Protein AF-A0A973DXX9-F1 (afdb_monomer_lite)

Structure (mmCIF, N/CA/C/O backbone):
data_AF-A0A973DXX9-F1
#
_entry.id   AF-A0A973DXX9-F1
#
loop_
_atom_site.group_PDB
_atom_site.id
_atom_site.type_symbol
_atom_site.label_atom_id
_atom_site.label_alt_id
_atom_site.label_comp_id
_atom_site.label_asym_id
_atom_site.label_entity_id
_atom_site.label_seq_id
_atom_site.pdbx_PDB_ins_code
_atom_site.Cartn_x
_atom_site.Cartn_y
_atom_site.Cartn_z
_atom_site.occupancy
_atom_site.B_iso_or_equiv
_atom_site.auth_seq_id
_atom_site.auth_comp_id
_atom_site.auth_asym_id
_atom_site.auth_atom_id
_atom_site.pdbx_PDB_model_num
ATOM 1 N N . MET A 1 1 ? 19.471 -6.023 -26.560 1.00 61.31 1 MET A N 1
ATOM 2 C CA . MET A 1 1 ? 18.427 -4.980 -26.700 1.00 61.31 1 MET A CA 1
ATOM 3 C C . MET A 1 1 ? 17.055 -5.541 -26.333 1.00 61.31 1 MET A C 1
ATOM 5 O O . MET A 1 1 ? 16.390 -4.956 -25.493 1.00 61.31 1 MET A O 1
ATOM 9 N N . THR A 1 2 ? 16.675 -6.715 -26.850 1.00 69.31 2 THR A N 1
ATOM 10 C CA . THR A 1 2 ? 15.430 -7.424 -26.489 1.00 69.31 2 THR A CA 1
ATOM 11 C C . THR A 1 2 ? 15.342 -7.811 -25.003 1.00 69.31 2 THR A C 1
ATOM 13 O O . THR A 1 2 ? 14.306 -7.606 -24.378 1.00 69.31 2 THR A O 1
ATOM 16 N N . ASP A 1 3 ? 16.437 -8.288 -24.402 1.00 72.31 3 ASP A N 1
ATOM 17 C CA . ASP A 1 3 ? 16.439 -8.740 -22.997 1.00 72.31 3 ASP A CA 1
ATOM 18 C C . ASP A 1 3 ? 16.256 -7.594 -21.994 1.00 72.31 3 ASP A C 1
ATOM 20 O O . ASP A 1 3 ? 15.627 -7.751 -20.950 1.00 72.31 3 ASP A O 1
ATOM 24 N N . THR A 1 4 ? 16.764 -6.408 -22.331 1.00 74.25 4 THR A N 1
ATOM 25 C CA . THR A 1 4 ? 16.655 -5.214 -21.488 1.00 74.25 4 THR A CA 1
ATOM 26 C C . THR A 1 4 ? 15.204 -4.732 -21.426 1.00 74.25 4 THR A C 1
ATOM 28 O O . THR A 1 4 ? 14.680 -4.502 -20.341 1.00 74.25 4 THR A O 1
ATOM 31 N N . ILE A 1 5 ? 14.516 -4.685 -22.574 1.00 76.88 5 ILE A N 1
ATOM 32 C CA . ILE A 1 5 ? 13.083 -4.346 -22.658 1.00 76.88 5 ILE A CA 1
ATOM 33 C C . ILE A 1 5 ? 12.230 -5.366 -21.882 1.00 76.88 5 ILE A C 1
ATOM 35 O O . ILE A 1 5 ? 11.267 -4.994 -21.206 1.00 76.88 5 ILE A O 1
ATOM 39 N N . SER A 1 6 ? 12.618 -6.646 -21.909 1.00 85.38 6 SER A N 1
ATOM 40 C CA . SER A 1 6 ? 11.963 -7.701 -21.126 1.00 85.38 6 SER A CA 1
ATOM 41 C C . SER A 1 6 ? 12.077 -7.460 -19.612 1.00 85.38 6 SER A C 1
ATOM 43 O O . SER A 1 6 ? 11.071 -7.496 -18.903 1.00 85.38 6 SER A O 1
ATOM 45 N N . ILE A 1 7 ? 13.269 -7.116 -19.109 1.00 90.31 7 ILE A N 1
ATOM 46 C CA . ILE A 1 7 ? 13.499 -6.831 -17.679 1.00 90.31 7 ILE A CA 1
ATOM 47 C C . ILE A 1 7 ? 12.663 -5.644 -17.184 1.00 90.31 7 ILE A C 1
ATOM 49 O O . ILE A 1 7 ? 12.050 -5.731 -16.118 1.00 90.31 7 ILE A O 1
ATOM 53 N N . PHE A 1 8 ? 12.590 -4.552 -17.949 1.00 93.56 8 PHE A N 1
ATOM 54 C CA . PHE A 1 8 ? 11.780 -3.391 -17.564 1.00 93.56 8 PHE A CA 1
ATOM 55 C C . PHE A 1 8 ? 10.287 -3.710 -17.545 1.00 93.56 8 PHE A C 1
ATOM 57 O O . PHE A 1 8 ? 9.579 -3.317 -16.621 1.00 93.56 8 PHE A O 1
ATOM 64 N N . THR A 1 9 ? 9.816 -4.508 -18.504 1.00 93.50 9 THR A N 1
ATOM 65 C CA . THR A 1 9 ? 8.427 -4.983 -18.534 1.00 93.50 9 THR A CA 1
ATOM 66 C C . THR A 1 9 ? 8.101 -5.828 -17.299 1.00 93.50 9 THR A C 1
ATOM 68 O O . THR A 1 9 ? 7.047 -5.649 -16.688 1.00 93.50 9 THR A O 1
ATOM 71 N N . ILE A 1 10 ? 9.021 -6.705 -16.880 1.00 94.50 10 ILE A N 1
ATOM 72 C CA . ILE A 1 10 ? 8.879 -7.499 -15.651 1.00 94.50 10 ILE A CA 1
ATOM 73 C C . ILE A 1 10 ? 8.818 -6.590 -14.418 1.00 94.50 10 ILE A C 1
ATOM 75 O O . ILE A 1 10 ? 7.945 -6.785 -13.576 1.00 94.50 10 ILE A O 1
ATOM 79 N N . LEU A 1 11 ? 9.692 -5.583 -14.320 1.00 95.44 11 LEU A N 1
ATOM 80 C CA . LEU A 1 11 ? 9.684 -4.598 -13.228 1.00 95.44 11 LEU A CA 1
ATOM 81 C C . LEU A 1 11 ? 8.342 -3.866 -13.123 1.00 95.44 11 LEU A C 1
ATOM 83 O O . LEU A 1 11 ? 7.797 -3.745 -12.025 1.00 95.44 11 LEU A O 1
ATOM 87 N N . ILE A 1 12 ? 7.787 -3.432 -14.257 1.00 96.50 12 ILE A N 1
ATOM 88 C CA . ILE A 1 12 ? 6.494 -2.741 -14.313 1.00 96.50 12 ILE A CA 1
ATOM 89 C C . ILE A 1 12 ? 5.370 -3.666 -13.839 1.00 96.50 12 ILE A C 1
ATOM 91 O O . ILE A 1 12 ? 4.611 -3.299 -12.943 1.00 96.50 12 ILE A O 1
ATOM 95 N N . TRP A 1 13 ? 5.267 -4.877 -14.390 1.00 96.69 13 TRP A N 1
ATOM 96 C CA . TRP A 1 13 ? 4.188 -5.801 -14.026 1.00 96.69 13 TRP A CA 1
ATOM 97 C C . TRP A 1 13 ? 4.299 -6.310 -12.587 1.00 96.69 13 TRP A C 1
ATOM 99 O O . TRP A 1 13 ? 3.289 -6.378 -11.884 1.00 96.69 13 TRP A O 1
ATOM 109 N N . ALA A 1 14 ? 5.511 -6.615 -12.120 1.00 97.31 14 ALA A N 1
ATOM 110 C CA . ALA A 1 14 ? 5.751 -6.998 -10.733 1.00 97.31 14 ALA A CA 1
ATOM 111 C C . ALA A 1 14 ? 5.411 -5.847 -9.776 1.00 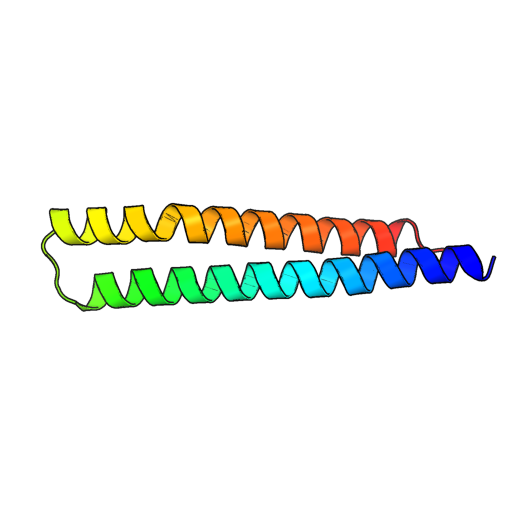97.31 14 ALA A C 1
ATOM 113 O O . ALA A 1 14 ? 4.687 -6.049 -8.801 1.00 97.31 14 ALA A O 1
ATOM 114 N N . GLY A 1 15 ? 5.869 -4.630 -10.080 1.00 98.00 15 GLY A N 1
ATOM 115 C CA . GLY A 1 15 ? 5.560 -3.435 -9.301 1.00 98.00 15 GLY A CA 1
ATOM 116 C C . GLY A 1 15 ? 4.060 -3.148 -9.230 1.00 98.00 15 GLY A C 1
ATOM 117 O O . GLY A 1 15 ? 3.532 -2.896 -8.147 1.00 98.00 15 GLY A O 1
ATOM 118 N N . ALA A 1 16 ? 3.351 -3.264 -10.356 1.00 98.19 16 ALA A N 1
ATOM 119 C CA . ALA A 1 16 ? 1.905 -3.075 -10.421 1.00 98.19 16 ALA A CA 1
ATOM 120 C C . ALA A 1 16 ? 1.157 -4.102 -9.559 1.00 98.19 16 ALA A C 1
ATOM 122 O O . ALA 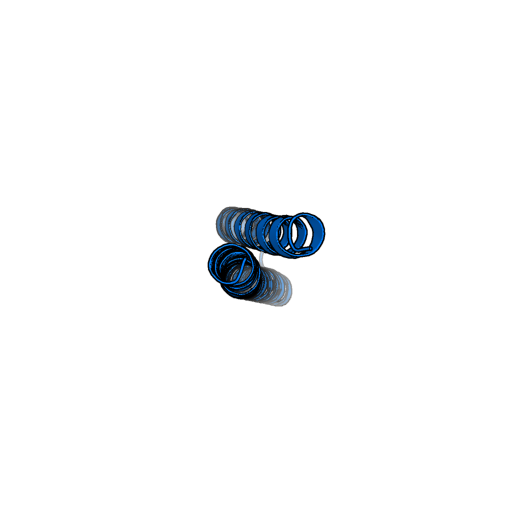A 1 16 ? 0.286 -3.723 -8.775 1.00 98.19 16 ALA A O 1
ATOM 123 N N . LEU A 1 17 ? 1.534 -5.383 -9.636 1.00 98.44 17 LEU A N 1
ATOM 124 C CA . LEU A 1 17 ? 0.926 -6.436 -8.820 1.00 98.44 17 LEU A CA 1
ATOM 125 C C . LEU A 1 17 ? 1.153 -6.185 -7.323 1.00 98.44 17 LEU A C 1
ATOM 127 O O . LEU A 1 17 ? 0.206 -6.218 -6.540 1.00 98.44 17 LEU A O 1
ATOM 131 N N . ILE A 1 18 ? 2.392 -5.872 -6.932 1.00 98.44 18 ILE A N 1
ATOM 132 C CA . ILE A 1 18 ? 2.752 -5.536 -5.548 1.00 98.44 18 ILE A CA 1
ATOM 133 C C . ILE A 1 18 ? 1.941 -4.326 -5.063 1.00 98.44 18 ILE A C 1
ATOM 135 O O . ILE A 1 18 ? 1.393 -4.346 -3.958 1.00 98.44 18 ILE A O 1
ATOM 139 N N . SER A 1 19 ? 1.811 -3.295 -5.903 1.00 98.31 19 SER A N 1
ATOM 140 C CA . SER A 1 19 ? 1.065 -2.086 -5.564 1.00 98.31 19 SER A CA 1
ATOM 141 C C . SER A 1 19 ? -0.423 -2.372 -5.351 1.00 98.31 19 SER A C 1
ATOM 143 O O . SER A 1 19 ? -0.991 -1.938 -4.352 1.00 98.31 19 SER A O 1
ATOM 145 N N . ILE A 1 20 ? -1.040 -3.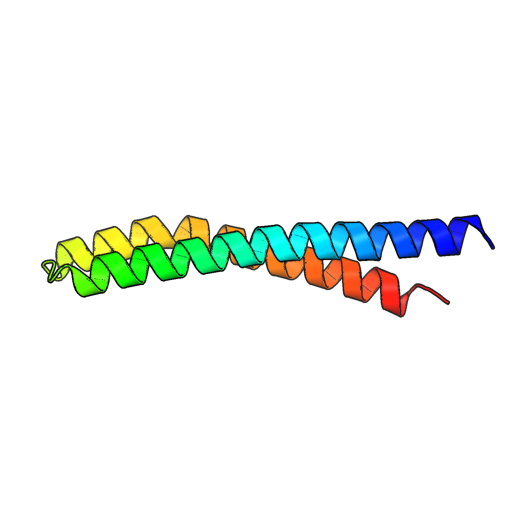183 -6.219 1.00 98.50 20 ILE A N 1
ATOM 146 C CA . ILE A 1 20 ? -2.443 -3.611 -6.097 1.00 98.50 20 ILE A CA 1
ATOM 147 C C . ILE A 1 20 ? -2.677 -4.410 -4.811 1.00 98.50 20 ILE A C 1
ATOM 149 O O . ILE A 1 20 ? -3.687 -4.201 -4.133 1.00 98.50 20 ILE A O 1
ATOM 153 N N . VAL A 1 21 ? -1.751 -5.298 -4.437 1.00 98.44 21 VAL A N 1
ATOM 154 C CA . VAL A 1 21 ? -1.841 -6.036 -3.166 1.00 98.44 21 VAL A CA 1
ATOM 155 C C . VAL A 1 21 ? -1.769 -5.069 -1.981 1.00 98.44 21 VAL A C 1
ATOM 157 O O . VAL A 1 21 ? -2.602 -5.151 -1.075 1.00 98.44 21 VAL A O 1
ATOM 160 N N . GLY A 1 22 ? -0.844 -4.105 -2.010 1.00 98.38 22 GLY A N 1
ATOM 161 C CA . GLY A 1 22 ? -0.756 -3.045 -1.002 1.00 98.38 22 GLY A CA 1
ATOM 162 C C . GLY A 1 22 ? -2.034 -2.207 -0.919 1.00 98.38 22 GLY A C 1
ATOM 163 O O . GLY A 1 22 ? -2.589 -2.016 0.160 1.00 98.38 22 GLY A O 1
ATOM 164 N N . LEU A 1 23 ? -2.580 -1.784 -2.058 1.00 98.31 23 LEU A N 1
ATOM 165 C CA . LEU A 1 23 ? -3.819 -1.012 -2.121 1.00 98.31 23 LEU A CA 1
ATOM 166 C C . LEU A 1 23 ? -5.020 -1.801 -1.584 1.00 98.31 23 LEU A C 1
ATOM 168 O O . LEU A 1 23 ? -5.838 -1.258 -0.844 1.00 98.31 23 LEU A O 1
ATOM 172 N N . THR A 1 24 ? -5.102 -3.096 -1.887 1.00 98.44 24 THR A N 1
ATOM 173 C CA . THR A 1 24 ? -6.141 -3.977 -1.336 1.00 98.44 24 THR A CA 1
ATOM 174 C C . THR A 1 24 ? -6.034 -4.050 0.188 1.00 98.44 24 THR A C 1
ATOM 176 O O . THR A 1 24 ? -7.037 -3.910 0.888 1.00 98.44 24 THR A O 1
ATOM 179 N N . GLY A 1 25 ? -4.815 -4.178 0.724 1.00 97.81 25 GLY A N 1
ATOM 180 C CA . GLY A 1 25 ? -4.563 -4.109 2.164 1.00 97.81 25 GLY A CA 1
ATOM 181 C C . GLY A 1 25 ? -5.004 -2.778 2.787 1.00 97.81 25 GLY A C 1
ATOM 182 O O . GLY A 1 25 ? -5.627 -2.772 3.849 1.00 97.81 25 GLY A O 1
ATOM 183 N N . LEU A 1 26 ? -4.767 -1.652 2.108 1.00 97.69 26 LEU A N 1
ATOM 184 C CA . LEU A 1 26 ? -5.216 -0.330 2.557 1.00 97.69 26 LEU A CA 1
ATOM 185 C C . LEU A 1 26 ? -6.745 -0.247 2.605 1.00 97.69 26 LEU A C 1
ATOM 187 O O . LEU A 1 26 ? -7.307 0.200 3.604 1.00 97.69 26 LEU A O 1
ATOM 191 N N . VAL A 1 27 ? -7.433 -0.736 1.572 1.00 98.25 27 VAL A N 1
ATOM 192 C CA . VAL A 1 27 ? -8.902 -0.784 1.546 1.00 98.25 27 VAL A CA 1
ATOM 193 C C . VAL A 1 27 ? -9.440 -1.635 2.701 1.00 98.25 27 VAL A C 1
ATOM 195 O O . VAL A 1 27 ? -10.359 -1.209 3.402 1.00 98.25 27 VAL A O 1
ATOM 198 N N . LEU A 1 28 ? -8.837 -2.798 2.969 1.00 97.19 28 LEU A N 1
ATOM 199 C CA . LEU A 1 28 ? -9.216 -3.653 4.099 1.00 97.19 28 LEU A CA 1
ATOM 200 C C . LEU A 1 28 ? -8.995 -2.967 5.458 1.00 97.19 28 LEU A C 1
ATOM 202 O O . LEU A 1 28 ? -9.828 -3.118 6.354 1.00 97.19 28 LEU A O 1
ATOM 206 N N . SER A 1 29 ? -7.915 -2.195 5.615 1.00 96.50 29 SER A N 1
ATOM 207 C CA . SER A 1 29 ? -7.663 -1.363 6.803 1.00 96.50 29 SER A CA 1
ATOM 208 C C . SER A 1 29 ? -8.781 -0.343 7.024 1.00 96.50 29 SER A C 1
ATOM 210 O O . SER A 1 29 ? -9.370 -0.259 8.105 1.00 96.50 29 SER A O 1
ATOM 212 N N . ILE A 1 30 ? -9.117 0.403 5.966 1.00 95.81 30 ILE A N 1
ATOM 213 C CA . ILE A 1 30 ? -10.131 1.460 5.991 1.00 95.81 30 ILE A CA 1
ATOM 214 C C . ILE A 1 30 ? -11.490 0.874 6.368 1.00 95.81 30 ILE A C 1
ATOM 216 O O . ILE A 1 30 ? -12.175 1.409 7.240 1.00 95.81 30 ILE A O 1
ATOM 220 N N . VAL A 1 31 ? -11.874 -0.250 5.758 1.00 96.94 31 VAL A N 1
ATOM 221 C CA . VAL A 1 31 ? -13.139 -0.924 6.069 1.00 96.94 31 VAL A CA 1
ATOM 222 C C . VAL A 1 31 ? -13.177 -1.375 7.532 1.00 96.94 31 VAL A C 1
ATOM 224 O O . VAL A 1 31 ? -14.198 -1.172 8.188 1.00 96.94 31 VAL A O 1
ATOM 227 N N . GLN A 1 32 ? -12.091 -1.932 8.078 1.00 94.25 32 GLN A N 1
ATOM 228 C CA . GLN A 1 32 ? -12.025 -2.336 9.490 1.00 94.25 32 GLN A CA 1
ATOM 229 C C . GLN A 1 32 ? -12.208 -1.150 10.445 1.00 94.25 32 GLN A C 1
ATOM 231 O O . GLN A 1 32 ? -13.064 -1.203 11.331 1.00 94.25 32 GLN A O 1
ATOM 236 N N . VAL A 1 33 ? -11.468 -0.056 10.233 1.00 94.50 33 VAL A N 1
ATOM 237 C CA . VAL A 1 33 ? -11.574 1.157 11.062 1.00 94.50 33 VAL A CA 1
ATOM 238 C C . VAL A 1 33 ? -12.961 1.787 10.942 1.00 94.50 33 VAL A C 1
ATOM 240 O O . VAL A 1 33 ? -13.564 2.151 11.951 1.00 94.50 33 VAL A O 1
ATOM 243 N N . ASN A 1 34 ? -13.510 1.877 9.730 1.00 95.19 34 ASN A N 1
ATOM 244 C CA . ASN A 1 34 ? -14.840 2.439 9.507 1.00 95.19 34 ASN A CA 1
ATOM 245 C C . ASN A 1 34 ? -15.931 1.605 10.181 1.00 95.19 34 ASN A C 1
ATOM 247 O O . ASN A 1 34 ? -16.864 2.165 10.753 1.00 95.19 34 ASN A O 1
ATOM 251 N N . ARG A 1 35 ? -15.817 0.272 10.160 1.00 93.88 35 ARG A N 1
ATOM 252 C CA . ARG A 1 35 ? -16.745 -0.609 10.879 1.00 93.88 35 ARG A CA 1
ATOM 253 C C . ARG A 1 35 ? -16.666 -0.398 12.389 1.00 93.88 35 ARG A C 1
ATOM 255 O O . ARG A 1 35 ? -17.715 -0.279 13.011 1.00 93.88 35 ARG A O 1
ATOM 262 N N . ALA A 1 36 ? -15.464 -0.284 12.957 1.00 92.94 36 ALA A N 1
ATOM 263 C CA . ALA A 1 36 ? -15.284 -0.004 14.383 1.00 92.94 36 ALA A CA 1
ATOM 264 C C . ALA A 1 36 ? -15.883 1.356 14.783 1.00 92.94 36 ALA A C 1
ATOM 266 O O . ALA A 1 36 ? -16.617 1.443 15.763 1.00 92.94 36 ALA A O 1
ATOM 267 N N . ARG A 1 37 ? -15.659 2.400 13.972 1.00 90.00 37 ARG A N 1
ATOM 268 C CA . ARG A 1 37 ? -16.255 3.732 14.184 1.00 90.00 37 ARG A CA 1
ATOM 269 C C . ARG A 1 37 ? -17.784 3.704 14.171 1.00 90.00 37 ARG A C 1
ATOM 271 O O . ARG A 1 37 ? -18.410 4.407 14.951 1.00 90.00 37 ARG A O 1
ATOM 278 N N . ARG A 1 38 ? -18.392 2.896 13.296 1.00 92.56 38 ARG A N 1
ATOM 279 C CA . ARG A 1 38 ? -19.858 2.781 13.176 1.00 92.56 38 ARG A CA 1
ATOM 280 C C . ARG A 1 38 ? -20.504 1.915 14.260 1.00 92.56 38 ARG A C 1
ATOM 282 O O . ARG A 1 38 ? -21.726 1.909 14.354 1.00 92.56 38 ARG A O 1
ATOM 289 N N . ALA A 1 39 ? -19.720 1.195 15.060 1.00 91.25 39 ALA A N 1
ATOM 290 C CA . ALA A 1 39 ? -20.226 0.297 16.094 1.00 91.25 39 ALA A CA 1
ATOM 291 C C . ALA A 1 39 ? -20.557 0.997 17.432 1.00 91.25 39 ALA A C 1
ATOM 293 O O . ALA A 1 39 ? -20.912 0.303 18.377 1.00 91.25 39 ALA A O 1
ATOM 294 N N . ASN A 1 40 ? -20.472 2.337 17.517 1.00 84.25 40 ASN A N 1
ATOM 295 C CA . ASN A 1 40 ? -20.723 3.121 18.743 1.00 84.25 40 ASN A CA 1
ATOM 296 C C . ASN A 1 40 ? -19.965 2.577 19.970 1.00 84.25 40 ASN A C 1
ATOM 298 O O . ASN A 1 40 ? -20.522 2.444 21.058 1.00 84.25 40 ASN A O 1
ATOM 302 N N . LEU A 1 41 ? -18.698 2.212 19.763 1.00 87.50 41 LEU A N 1
ATOM 303 C CA . LEU A 1 41 ? -17.815 1.719 20.816 1.00 87.50 41 LEU A CA 1
ATOM 304 C C . LEU A 1 41 ? -17.489 2.823 21.829 1.00 87.50 41 LEU A C 1
ATOM 306 O O . LEU A 1 41 ? -17.511 4.006 21.485 1.00 87.50 41 LEU A O 1
ATOM 310 N N . SER A 1 42 ? -17.128 2.420 23.050 1.00 89.81 42 SER A N 1
ATOM 311 C CA . SER A 1 42 ? -16.480 3.325 24.002 1.00 89.81 42 SER A CA 1
ATOM 312 C C . SER A 1 42 ? -15.171 3.871 23.405 1.00 89.81 42 SER A C 1
ATOM 314 O O . SER A 1 42 ? -14.564 3.234 22.538 1.00 89.81 42 SER A O 1
ATOM 316 N N . ASP A 1 43 ? -14.711 5.041 23.851 1.00 88.31 43 ASP A N 1
ATOM 317 C CA . ASP A 1 43 ? -13.482 5.657 23.319 1.00 88.31 43 ASP A CA 1
ATOM 318 C C . ASP A 1 43 ? -12.251 4.746 23.469 1.00 88.31 43 ASP A C 1
ATOM 320 O O . ASP A 1 43 ? -11.382 4.696 22.591 1.00 88.31 43 ASP A O 1
ATOM 324 N N . GLU A 1 44 ? -12.196 3.990 24.565 1.00 93.19 44 GLU A N 1
ATOM 325 C CA . GLU A 1 44 ? -11.136 3.024 24.859 1.00 93.19 44 GLU A CA 1
ATOM 326 C C . GLU A 1 44 ? -11.155 1.861 23.856 1.00 93.19 44 GLU A C 1
ATOM 328 O O . GLU A 1 44 ? -10.124 1.532 23.257 1.00 93.19 44 GLU A O 1
ATOM 333 N N . ASP A 1 45 ? -12.338 1.306 23.588 1.00 92.75 45 ASP A N 1
ATOM 334 C CA . ASP A 1 45 ? -12.528 0.212 22.634 1.00 92.75 45 ASP A CA 1
ATOM 335 C C . ASP A 1 45 ? -12.277 0.654 21.188 1.00 92.75 45 ASP A C 1
ATOM 337 O O . ASP A 1 45 ? -11.660 -0.072 20.399 1.00 92.75 45 ASP A O 1
ATOM 341 N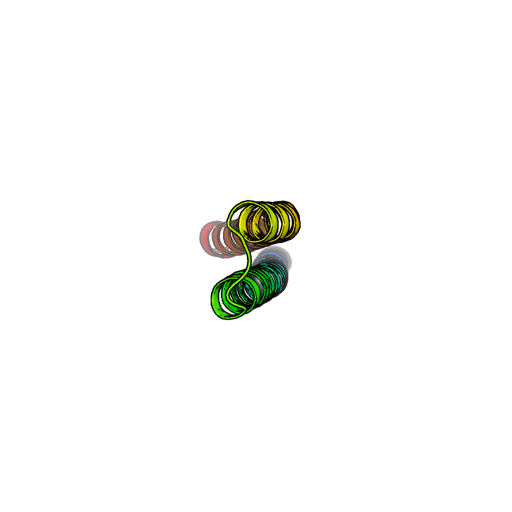 N . LEU A 1 46 ? -12.704 1.869 20.826 1.00 92.88 46 LEU A N 1
ATOM 34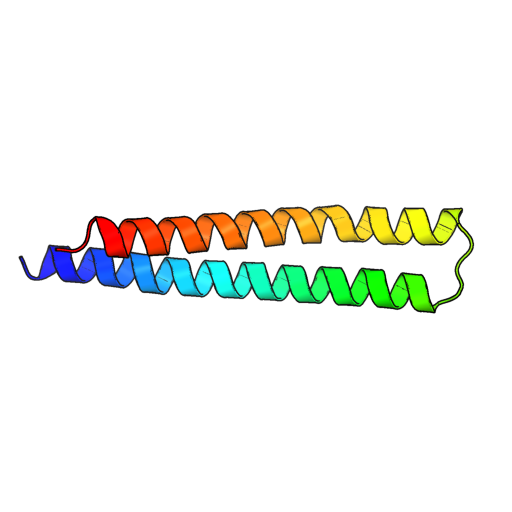2 C CA . LEU A 1 46 ? -12.447 2.440 19.508 1.00 92.88 46 LEU A CA 1
ATOM 343 C C . LEU A 1 46 ? -10.946 2.640 19.284 1.00 92.88 46 LEU A C 1
ATOM 345 O O . LEU A 1 46 ? -10.421 2.291 18.221 1.00 92.88 46 LEU A O 1
ATOM 349 N N . ARG A 1 47 ? -10.234 3.165 20.287 1.00 93.75 47 ARG A N 1
ATOM 350 C CA . ARG A 1 47 ? -8.781 3.347 20.223 1.00 93.75 47 ARG A CA 1
ATOM 351 C C . ARG A 1 47 ? -8.063 2.010 20.067 1.00 93.75 47 ARG A C 1
ATOM 353 O O . ARG A 1 47 ? -7.179 1.903 19.214 1.00 93.75 47 ARG A O 1
ATOM 360 N N . ALA A 1 48 ? -8.465 0.990 20.821 1.00 95.00 48 ALA A N 1
ATOM 361 C CA . ALA A 1 48 ? -7.906 -0.353 20.704 1.00 95.00 48 ALA A CA 1
ATOM 362 C C . ALA A 1 48 ? -8.163 -0.966 19.313 1.00 95.00 48 ALA A C 1
ATOM 364 O O . ALA A 1 48 ? -7.262 -1.566 18.721 1.00 95.00 48 ALA A O 1
ATOM 365 N N . ALA A 1 49 ? -9.361 -0.786 18.748 1.00 92.88 49 ALA A N 1
ATOM 366 C CA . ALA A 1 49 ? -9.690 -1.258 17.403 1.00 92.88 49 ALA A CA 1
ATOM 367 C C . ALA A 1 49 ? -8.836 -0.574 16.319 1.00 92.88 49 ALA A C 1
ATOM 369 O O . ALA A 1 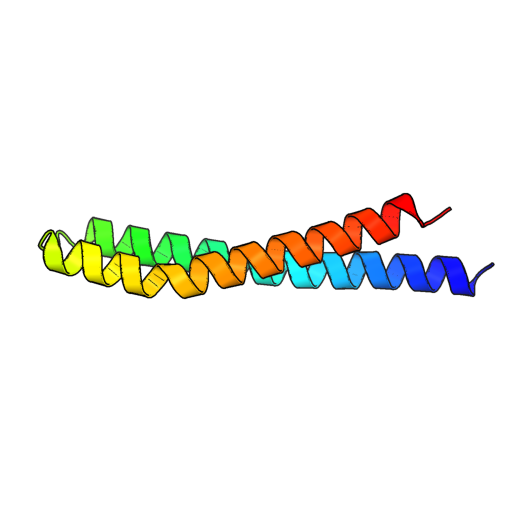49 ? -8.313 -1.242 15.427 1.00 92.88 49 ALA A O 1
ATOM 370 N N . VAL A 1 50 ? -8.633 0.744 16.420 1.00 93.88 50 VAL A N 1
ATOM 371 C CA . VAL A 1 50 ? -7.761 1.497 15.502 1.00 93.88 50 VAL A CA 1
ATOM 372 C C . VAL A 1 50 ? -6.302 1.053 15.629 1.00 93.88 50 VAL A C 1
ATOM 374 O O . VAL A 1 50 ? -5.636 0.846 14.615 1.00 93.88 50 VAL A O 1
ATOM 377 N N . GLN A 1 51 ? -5.806 0.846 16.852 1.00 96.00 51 GLN A N 1
ATOM 378 C CA . GLN A 1 51 ? -4.446 0.350 17.085 1.00 96.00 51 GLN A CA 1
ATOM 379 C C . GLN A 1 51 ? -4.212 -1.025 16.452 1.00 96.00 51 GLN A C 1
ATOM 381 O O . GLN A 1 51 ? -3.136 -1.265 15.912 1.00 96.00 51 GLN A O 1
ATOM 386 N N . LYS A 1 52 ? -5.221 -1.905 16.449 1.00 94.31 52 LYS A N 1
ATOM 387 C CA . LYS A 1 52 ? -5.145 -3.213 15.778 1.00 94.31 52 LYS A CA 1
ATOM 388 C C . LYS A 1 52 ? -5.100 -3.107 14.250 1.00 94.31 52 LYS A C 1
ATOM 390 O O . LYS A 1 52 ? -4.481 -3.952 13.611 1.00 94.31 52 LYS A O 1
ATOM 395 N N . ALA A 1 53 ? -5.716 -2.082 13.661 1.00 94.75 53 ALA A N 1
ATOM 396 C CA . ALA A 1 53 ? -5.699 -1.865 12.212 1.00 94.75 53 ALA A CA 1
ATOM 397 C C . ALA A 1 53 ? -4.397 -1.207 11.710 1.00 94.75 53 ALA A C 1
ATOM 399 O O . ALA A 1 53 ? -4.030 -1.369 10.545 1.00 94.75 53 ALA A O 1
ATOM 400 N N . LEU A 1 54 ? -3.675 -0.486 12.576 1.00 96.38 54 LEU A N 1
ATOM 401 C CA . LEU A 1 54 ? -2.480 0.278 12.205 1.00 96.38 54 LEU A CA 1
ATOM 402 C C . LEU A 1 54 ? -1.353 -0.568 11.572 1.00 96.38 54 LEU A C 1
ATOM 404 O O . LEU A 1 54 ? -0.833 -0.138 10.540 1.00 96.38 54 LEU A O 1
ATOM 408 N N . PRO A 1 55 ? -0.973 -1.752 12.096 1.00 97.06 55 PRO A N 1
ATOM 409 C CA . PRO A 1 55 ? 0.068 -2.575 11.478 1.00 97.06 55 PRO A CA 1
ATOM 410 C C . PRO A 1 55 ? -0.283 -2.990 10.047 1.00 97.06 55 PRO A C 1
ATOM 412 O O . PRO A 1 55 ? 0.558 -2.907 9.154 1.00 97.06 55 PRO A O 1
ATOM 415 N N . LEU A 1 56 ? -1.543 -3.374 9.815 1.00 96.50 56 LEU A N 1
ATOM 416 C CA . LEU A 1 56 ? -2.029 -3.735 8.487 1.00 96.50 56 LEU A CA 1
ATOM 417 C C . LEU A 1 56 ? -2.047 -2.513 7.560 1.00 96.50 56 LEU A C 1
ATOM 419 O O . LEU A 1 56 ? -1.608 -2.623 6.421 1.00 96.50 56 LEU A O 1
ATOM 423 N N . ASN A 1 57 ? -2.453 -1.337 8.052 1.00 96.44 57 ASN A N 1
ATOM 424 C CA . ASN A 1 57 ? -2.390 -0.089 7.289 1.00 96.44 57 ASN A CA 1
ATOM 425 C C . ASN A 1 57 ? -0.966 0.249 6.831 1.00 96.44 57 ASN A C 1
ATOM 427 O O . ASN A 1 57 ? -0.743 0.552 5.663 1.00 96.44 57 ASN A O 1
ATOM 431 N N . LEU A 1 58 ? -0.006 0.218 7.759 1.00 98.19 58 LEU A N 1
ATOM 432 C CA . LEU A 1 58 ? 1.378 0.598 7.484 1.00 98.19 58 LEU A CA 1
ATOM 433 C C . LEU A 1 58 ? 2.076 -0.420 6.582 1.00 98.19 58 LEU A C 1
ATOM 435 O O . LEU A 1 58 ? 2.770 -0.021 5.650 1.00 98.19 58 LEU A O 1
ATOM 439 N N . GLY A 1 59 ? 1.849 -1.717 6.804 1.00 98.19 59 GLY A N 1
ATOM 440 C CA . GLY A 1 59 ? 2.366 -2.764 5.922 1.00 98.19 59 GLY A CA 1
ATOM 441 C C . GLY A 1 59 ? 1.804 -2.646 4.503 1.00 98.19 59 GLY A C 1
ATOM 442 O O . GLY A 1 59 ? 2.553 -2.705 3.530 1.00 98.19 59 GLY A O 1
ATOM 443 N N . ALA A 1 60 ? 0.500 -2.401 4.382 1.00 98.25 60 ALA A N 1
ATOM 444 C CA . ALA A 1 60 ? -0.172 -2.206 3.104 1.00 98.25 60 ALA A CA 1
ATOM 445 C C . ALA A 1 60 ? 0.312 -0.944 2.366 1.00 98.25 60 ALA A C 1
ATOM 447 O O . ALA A 1 60 ? 0.595 -0.999 1.169 1.00 98.25 60 ALA A O 1
ATOM 448 N N . LEU A 1 61 ? 0.479 0.171 3.088 1.00 98.25 61 LEU A N 1
ATOM 449 C CA . LEU A 1 61 ? 1.059 1.405 2.558 1.00 98.25 61 LEU A CA 1
ATOM 450 C C . LEU A 1 61 ? 2.476 1.170 2.035 1.00 98.25 61 LEU A C 1
ATOM 452 O O . LEU A 1 61 ? 2.784 1.553 0.909 1.00 98.25 61 LEU A O 1
ATOM 456 N N . PHE A 1 62 ? 3.325 0.525 2.836 1.00 98.50 62 PHE A N 1
ATOM 457 C CA . PHE A 1 62 ? 4.705 0.245 2.459 1.00 98.50 62 PHE A CA 1
ATOM 458 C C . PHE A 1 62 ? 4.765 -0.605 1.191 1.00 98.50 62 PHE A C 1
ATOM 460 O O . PHE A 1 62 ? 5.448 -0.240 0.237 1.00 98.50 62 PHE A O 1
ATOM 467 N N . LEU A 1 63 ? 3.981 -1.685 1.136 1.00 98.31 63 LEU A N 1
ATOM 468 C CA . LEU A 1 63 ? 3.901 -2.539 -0.044 1.00 98.31 63 LEU A CA 1
ATOM 469 C C . LEU A 1 63 ? 3.422 -1.754 -1.276 1.00 98.31 63 LEU A C 1
ATOM 471 O O . LEU A 1 63 ? 4.019 -1.863 -2.344 1.00 98.31 63 LEU A O 1
ATOM 475 N N . SER A 1 64 ? 2.406 -0.901 -1.111 1.00 98.00 64 SER A N 1
ATOM 476 C CA . SER A 1 64 ? 1.887 -0.049 -2.185 1.00 98.00 64 SER A CA 1
ATOM 477 C C . SER A 1 64 ? 2.953 0.888 -2.752 1.00 98.00 64 SER A C 1
ATOM 479 O O . SER A 1 64 ? 3.062 1.026 -3.973 1.00 98.00 64 SER A O 1
ATOM 481 N N . VAL A 1 65 ? 3.734 1.523 -1.872 1.00 98.38 65 VAL A N 1
ATOM 482 C CA . VAL A 1 65 ? 4.802 2.462 -2.239 1.00 98.38 65 VAL A CA 1
ATOM 483 C C . VAL A 1 65 ? 5.959 1.733 -2.913 1.00 98.38 65 VAL A C 1
ATOM 485 O O . VAL A 1 65 ? 6.412 2.182 -3.960 1.00 98.38 65 VAL A O 1
ATOM 488 N N . ILE A 1 66 ? 6.407 0.596 -2.373 1.00 98.38 66 ILE A N 1
ATOM 489 C CA . ILE A 1 66 ? 7.472 -0.206 -2.991 1.00 98.38 66 ILE A CA 1
ATOM 490 C C . ILE A 1 66 ? 7.054 -0.680 -4.386 1.00 98.38 66 ILE A C 1
ATOM 492 O O . ILE A 1 66 ? 7.821 -0.528 -5.334 1.00 98.38 66 ILE A O 1
ATOM 496 N N . GLY A 1 67 ? 5.826 -1.182 -4.541 1.00 98.06 67 GLY A N 1
ATOM 497 C CA . GLY A 1 67 ? 5.295 -1.571 -5.847 1.00 98.06 67 GLY A CA 1
ATOM 498 C C . GLY A 1 67 ? 5.276 -0.407 -6.840 1.00 98.06 67 GLY A C 1
ATOM 499 O O . GLY A 1 67 ? 5.759 -0.543 -7.962 1.00 98.06 67 GLY A O 1
ATOM 500 N N . LEU A 1 68 ? 4.805 0.767 -6.409 1.00 98.38 68 LEU A N 1
ATOM 501 C CA . LEU A 1 68 ? 4.812 1.970 -7.242 1.00 98.38 68 LEU A CA 1
ATOM 502 C C . LEU A 1 68 ? 6.237 2.405 -7.622 1.00 98.38 68 LEU A C 1
ATOM 504 O O . LEU A 1 68 ? 6.473 2.764 -8.772 1.00 98.38 68 LEU A O 1
ATOM 508 N N . MET A 1 69 ? 7.197 2.338 -6.696 1.00 98.25 69 MET A N 1
ATOM 509 C CA . MET A 1 69 ? 8.602 2.647 -6.985 1.00 98.25 69 MET A CA 1
ATOM 510 C C . MET A 1 69 ? 9.183 1.704 -8.043 1.00 98.25 69 MET A C 1
ATOM 512 O O . MET A 1 69 ? 9.890 2.166 -8.931 1.00 98.25 69 MET A O 1
ATOM 516 N N . LEU A 1 70 ? 8.851 0.409 -8.012 1.00 97.44 70 LEU A N 1
ATOM 517 C CA . LEU A 1 70 ? 9.278 -0.542 -9.046 1.00 97.44 70 LEU A CA 1
ATOM 518 C C . LEU A 1 70 ? 8.691 -0.209 -10.424 1.00 97.44 70 LEU A C 1
ATOM 520 O O . LEU A 1 70 ? 9.414 -0.273 -11.416 1.00 97.44 70 LEU A O 1
ATOM 524 N N . VAL A 1 71 ? 7.416 0.197 -10.484 1.00 97.25 71 VAL A N 1
ATOM 525 C CA . VAL A 1 71 ? 6.790 0.672 -11.732 1.00 97.25 71 VAL A CA 1
ATOM 526 C C . VAL A 1 71 ? 7.522 1.897 -12.263 1.00 97.25 71 VAL A C 1
ATOM 528 O O . VAL A 1 71 ? 7.892 1.926 -13.432 1.00 97.25 71 VAL A O 1
ATOM 531 N N . ILE A 1 72 ? 7.761 2.889 -11.402 1.00 97.06 72 ILE A N 1
ATOM 532 C CA . ILE A 1 72 ? 8.469 4.119 -11.767 1.00 97.06 72 ILE A CA 1
ATOM 533 C C . ILE A 1 72 ? 9.862 3.776 -12.301 1.00 97.06 72 ILE A C 1
ATOM 535 O O . ILE A 1 72 ? 10.209 4.201 -13.396 1.00 97.06 72 ILE A O 1
ATOM 539 N N . LEU A 1 73 ? 10.638 2.952 -11.596 1.00 95.75 73 LEU A N 1
ATOM 540 C CA . LEU A 1 73 ? 11.961 2.535 -12.062 1.00 95.75 73 LEU A CA 1
ATOM 541 C C . LEU A 1 73 ? 11.893 1.795 -13.404 1.00 95.75 73 LEU A C 1
ATOM 543 O O . LEU A 1 73 ? 12.700 2.072 -14.282 1.00 95.75 73 LEU A O 1
ATOM 547 N N . GLY A 1 74 ? 10.922 0.900 -13.593 1.00 94.25 74 GLY A N 1
ATOM 548 C CA . GLY A 1 74 ? 10.737 0.188 -14.856 1.00 94.25 74 GLY A CA 1
ATOM 549 C C . GLY A 1 74 ? 10.402 1.115 -16.030 1.00 94.25 74 GLY A C 1
ATOM 550 O O . GLY A 1 74 ? 10.952 0.938 -17.111 1.00 94.25 74 GLY A O 1
ATOM 551 N N . VAL A 1 75 ? 9.557 2.127 -15.813 1.00 94.31 75 VAL A N 1
ATOM 552 C CA . VAL A 1 75 ? 9.180 3.112 -16.844 1.00 94.31 75 VAL A CA 1
ATOM 553 C C . VAL A 1 75 ? 10.316 4.091 -17.148 1.00 94.31 75 VAL A C 1
ATOM 555 O O . VAL A 1 75 ? 10.538 4.405 -18.307 1.00 94.31 75 VAL A O 1
ATOM 558 N N . PHE A 1 76 ? 11.033 4.582 -16.133 1.00 93.38 76 PHE A N 1
ATOM 559 C CA . PHE A 1 76 ? 12.095 5.580 -16.319 1.00 93.38 76 PHE A CA 1
ATOM 560 C C . PHE A 1 76 ? 13.411 4.986 -16.831 1.00 93.38 76 PHE A C 1
ATOM 562 O O . PHE A 1 76 ? 14.166 5.682 -17.505 1.00 93.38 76 PHE A O 1
ATOM 569 N N . LEU A 1 77 ? 13.722 3.738 -16.469 1.00 90.06 77 LEU A N 1
ATOM 570 C CA . LEU A 1 77 ? 14.928 3.050 -16.940 1.00 90.06 77 LEU A CA 1
ATOM 571 C C . LEU A 1 77 ? 14.694 2.310 -18.264 1.00 90.06 77 LEU A C 1
ATOM 573 O O . LEU A 1 77 ? 15.664 2.009 -18.961 1.00 90.06 77 LEU A O 1
ATOM 577 N N . GLY A 1 78 ? 13.432 2.023 -18.604 1.00 82.12 78 GLY A N 1
ATOM 578 C CA . GLY A 1 78 ? 13.035 1.500 -19.905 1.00 82.12 78 GLY A CA 1
ATOM 579 C C . GLY A 1 78 ? 13.268 2.529 -21.015 1.00 82.12 78 GLY A C 1
ATOM 580 O O . GLY A 1 78 ? 12.750 3.635 -20.887 1.00 82.12 78 GLY A O 1
ATOM 581 N N . PRO A 1 79 ? 14.058 2.215 -22.062 1.00 61.88 79 PRO A N 1
ATOM 582 C CA . PRO A 1 79 ? 14.245 3.105 -23.208 1.00 61.88 79 PRO A CA 1
ATOM 583 C C . PRO A 1 79 ? 12.949 3.346 -23.990 1.00 61.88 79 PRO A C 1
ATOM 585 O O . PRO A 1 79 ? 12.085 2.436 -24.004 1.00 61.88 79 PRO A O 1
#

Secondary structure (DSSP, 8-state):
-HHHHHHHHHHHHHHHHHHHHHHHHHHHHHHHHHHHHHTT--HHHHHHHHHHHHHHHHHHHHHHHHHHHHHHHHHHH--

Foldseek 3Di:
DVVLLVVLVCLQVQLVVLLVQLVVLQVVLVVQLVVLVVVPDDPVSSVVSNVVSVVSNVVSVVSNVSSVVSNVCSVVVND

Radius of gyration: 17.79 Å; chains: 1; bounding box: 39×14×52 Å

Sequence (79 aa):
MTDTISIFTILIWAGALISIVGLTGLVLSIVQVNRARRANLSDEDLRAAVQKALPLNLGALFLSVIGLMLVILGVFLGP

pLDDT: mean 93.21, std 7.84, range [61.31, 98.5]